Protein 6ENP (pdb70)

Solvent-accessible surface area: 7865 Å² total; per-residue (Å²): 203,90,68,164,229,39,12,113,3,73,53,2,62,13,26,18,15,48,90,62,128,80,106,9,52,158,20,0,66,27,1,4,94,75,58,121,82,13,57,128,61,0,7,6,0,35,38,57,32,133,86,0,5,53,12,2,104,68,138,69,52,81,7,147,100,193,132,125,24,0,6,65,4,77,146,36,23,83,2,20,20,0,108,44,86,58,42,165,51,89,126,16,140,22,51,69,54,93,39,134,81,66,2,16,0,8,3,26,96,40,89,211,94,13,56,132,88,164,33,1,0,18,102,23,11,17,65,110

Foldseek 3Di:
DDDLDDDLQRVCCLQAEAQDDDFVLVSCLVVCVNVVFRDFKGKHFNDDQVLVFVQQVAAWQAFPVRDGQKGKDPAWTKMKMWGFDDDGPPNTDTDIDIDTWIWMFGWDQDDPPDDHDRIGTRDTRDTD

Secondary structure (DSSP, 8-state):
---SS--HHHHHHHHHB--SS--HHHHHHHHHHHHTS--SEEEEE-S-HHHHHHHTTSPEE--TTS-S-EEE-SS-EEEEEEEEEE--TTS-EEEEEEEEE-EEEEEEPPPTTS---S-EEEEEEEE-

Organism: Homo sapiens (NCBI:txid9606)

Nearest PDB structures (foldseek):
  4x09-assembly1_A  TM=1.005E+00  e=2.650E-25  Homo sapiens
  6mv6-assembly1_A  TM=1.005E+00  e=5.990E-24  Homo sapiens
  6ssn-assembly2_B  TM=9.359E-01  e=2.992E-15  synthetic construct
  6xw0-assembly2_BBB  TM=8.812E-01  e=2.191E-12  Bos taurus
  2hky-assembly1_A  TM=8.702E-01  e=2.785E-12  Homo sapiens

Structure (mmCIF, N/CA/C/O backbone):
data_6ENP
#
_entry.id   6ENP
#
_cell.length_a   27.734
_cell.length_b   38.557
_cell.length_c   98.965
_cell.angle_alpha   90.00
_cell.angle_beta   90.00
_cell.angle_gamma   90.00
#
_symmetry.space_group_name_H-M   'P 21 21 21'
#
loop_
_entity.id
_entity.type
_entity.pdbx_description
1 polymer 'Ribonuclease K6'
2 non-polymer 'PHOSPHATE ION'
3 non-polymer 'ZINC ION'
4 non-polymer 'SODIUM ION'
5 non-polymer 'CHLORIDE ION'
6 water water
#
loop_
_atom_site.group_PDB
_atom_site.id
_atom_site.type_symbol
_atom_site.label_atom_id
_atom_site.label_alt_id
_atom_site.label_comp_id
_atom_site.label_asym_id
_atom_site.label_entity_id
_atom_site.label_seq_id
_atom_site.pdbx_PDB_ins_code
_atom_site.Cartn_x
_atom_site.Cartn_y
_atom_site.Cartn_z
_atom_site.occupancy
_atom_site.B_iso_or_equiv
_atom_site.auth_seq_id
_atom_site.auth_comp_id
_atom_site.auth_asym_id
_atom_site.auth_atom_id
_atom_site.pdbx_PDB_model_num
ATOM 1 N N . MET A 1 1 ? -10.332 11.996 8.830 1.00 49.66 0 MET A N 1
ATOM 2 C CA . MET A 1 1 ? -9.946 11.952 10.209 1.00 46.94 0 MET A CA 1
ATOM 3 C C . MET A 1 1 ? -10.400 10.646 10.817 1.00 44.90 0 MET A C 1
ATOM 4 O O . MET A 1 1 ? -11.574 10.381 10.810 1.00 41.59 0 MET A O 1
ATOM 9 N N . TRP A 1 2 ? -9.493 9.834 11.370 1.00 43.78 1 TRP A N 1
ATOM 10 C CA . TRP A 1 2 ? -9.908 8.578 12.006 1.00 41.93 1 TRP A CA 1
ATOM 11 C C . TRP A 1 2 ? -10.703 8.858 13.295 1.00 39.08 1 TRP A C 1
ATOM 12 O O . TRP A 1 2 ? -10.417 9.828 13.996 1.00 39.24 1 TRP A O 1
ATOM 33 N N . PRO A 1 3 ? -11.598 7.991 13.512 1.00 35.57 2 PRO A N 1
ATOM 34 C CA 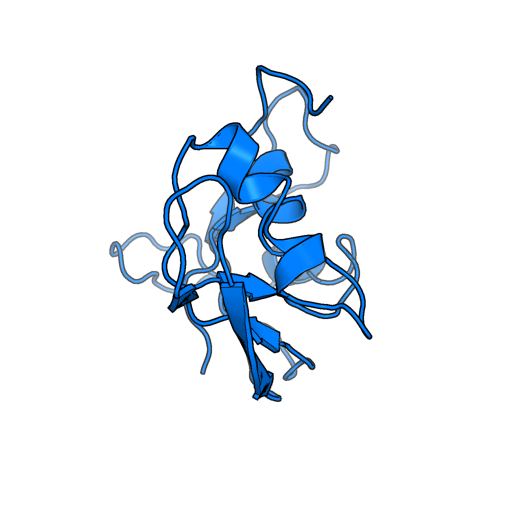. PRO A 1 3 ? -12.367 8.202 14.684 1.00 34.31 2 PRO A CA 1
ATOM 35 C C . PRO A 1 3 ? -11.374 8.302 15.784 1.00 27.54 2 PRO A C 1
ATOM 36 O O . PRO A 1 3 ? -10.336 7.654 15.798 1.00 27.31 2 PRO A O 1
ATOM 47 N N . LYS A 1 4 ? -11.686 9.163 16.702 1.00 29.94 3 LYS A N 1
ATOM 48 C CA . LYS A 1 4 ? -10.916 9.386 17.886 1.00 38.53 3 LYS A CA 1
ATOM 49 C C . LYS A 1 4 ? -10.983 8.333 19.026 1.00 40.50 3 LYS A C 1
ATOM 50 O O . LYS A 1 4 ? -10.115 8.330 19.872 1.00 41.26 3 LYS A O 1
ATOM 68 N N . ARG A 1 5 ? -12.003 7.471 19.075 1.00 37.06 4 ARG A N 1
ATOM 69 C CA . ARG A 1 5 ? -12.213 6.525 20.145 1.00 37.81 4 ARG A CA 1
ATOM 70 C C . ARG A 1 5 ? -12.341 5.067 19.662 1.00 32.29 4 ARG A C 1
ATOM 71 O O . ARG A 1 5 ? -13.301 4.452 19.912 1.00 37.11 4 ARG A O 1
ATOM 92 N N . LEU A 1 6 ? -11.281 4.472 19.186 1.00 25.07 5 LEU A N 1
ATOM 93 C CA . LEU A 1 6 ? -11.320 3.195 18.485 1.00 18.59 5 LEU A CA 1
ATOM 94 C C . LEU A 1 6 ? -11.341 1.994 19.435 1.00 17.92 5 LEU A C 1
ATOM 95 O O . LEU A 1 6 ? -10.741 2.004 20.511 1.00 20.26 5 LEU A O 1
ATOM 111 N N . THR A 1 7 ? -12.000 0.922 19.010 1.00 15.46 6 THR A N 1
ATOM 112 C CA . THR A 1 7 ? -11.806 -0.336 19.732 1.00 15.76 6 THR A CA 1
ATOM 113 C C . THR A 1 7 ? -10.407 -0.897 19.442 1.00 13.31 6 THR A C 1
ATOM 114 O O . THR A 1 7 ? -9.730 -0.507 18.479 1.00 12.31 6 THR A O 1
ATOM 125 N N A LYS A 1 8 ? -9.987 -1.852 20.271 0.46 14.79 7 LYS A N 1
ATOM 126 N N B LYS A 1 8 ? -9.991 -1.838 20.278 0.54 14.18 7 LYS A N 1
ATOM 127 C CA A LYS A 1 8 ? -8.704 -2.513 20.048 0.46 14.94 7 LYS A CA 1
ATOM 128 C CA B LYS A 1 8 ? -8.708 -2.513 20.065 0.54 12.12 7 LYS A CA 1
ATOM 129 C C A LYS A 1 8 ? -8.686 -3.216 18.697 0.46 12.56 7 LYS A C 1
ATOM 130 C C B LYS A 1 8 ? -8.703 -3.180 18.685 0.54 10.85 7 LYS A C 1
ATOM 131 O O A LYS A 1 8 ? -7.669 -3.214 17.990 0.46 12.64 7 LYS A O 1
ATOM 132 O O B LYS A 1 8 ? -7.709 -3.122 17.946 0.54 9.33 7 LYS A O 1
ATOM 169 N N . ALA A 1 9 ? -9.803 -3.841 18.326 1.00 10.88 8 ALA A N 1
ATOM 170 C CA . ALA A 1 9 ? -9.881 -4.524 17.042 1.00 10.58 8 ALA A CA 1
ATOM 171 C C . ALA A 1 9 ? -9.846 -3.546 15.889 1.00 9.87 8 ALA A C 1
ATOM 172 O O . ALA A 1 9 ? -9.253 -3.843 14.852 1.00 10.82 8 ALA A O 1
ATOM 179 N N . HIS A 1 10 ? -10.513 -2.404 16.033 1.00 9.80 9 HIS A N 1
ATOM 180 C CA . HIS A 1 10 ? -10.506 -1.437 14.956 1.00 9.92 9 HIS A CA 1
ATOM 181 C C . HIS A 1 10 ? -9.101 -0.884 14.754 1.00 10.25 9 HIS A C 1
ATOM 182 O O . HIS A 1 10 ? -8.639 -0.733 13.621 1.00 11.33 9 HIS A O 1
ATOM 196 N N . TRP A 1 11 ? -8.400 -0.585 15.839 1.00 10.09 10 TRP A N 1
ATOM 197 C CA . TRP A 1 11 ? -7.023 -0.139 15.723 1.00 10.71 10 TRP A CA 1
ATOM 198 C C . TRP A 1 11 ? -6.133 -1.214 15.099 1.00 10.37 10 TRP A C 1
ATOM 199 O O . TRP A 1 11 ? -5.277 -0.905 14.270 1.00 11.12 10 TRP A O 1
ATOM 220 N N . PHE A 1 12 ? -6.356 -2.484 15.444 1.00 9.75 11 PHE A N 1
ATOM 221 C CA . PHE A 1 12 ? -5.625 -3.574 14.802 1.00 10.33 11 PHE A CA 1
ATOM 222 C C . PHE A 1 12 ? -5.819 -3.537 13.293 1.00 10.41 11 PHE A C 1
ATOM 223 O O . PHE A 1 12 ? -4.861 -3.698 12.518 1.00 11.01 11 PHE A O 1
ATOM 240 N N . GLU A 1 13 ? -7.054 -3.354 12.848 1.00 10.21 12 GLU A N 1
ATOM 241 C CA . GLU A 1 13 ? -7.329 -3.290 11.423 1.00 11.68 12 GLU A CA 1
ATOM 242 C C . GLU A 1 13 ? -6.591 -2.132 10.775 1.00 12.17 12 GLU A C 1
ATOM 243 O O . GLU A 1 13 ? -5.965 -2.282 9.714 1.00 13.99 12 GLU A O 1
ATOM 255 N N . ILE A 1 14 ? -6.693 -0.953 11.384 1.00 11.39 13 ILE A N 1
ATOM 256 C CA . ILE A 1 14 ? -6.040 0.221 10.834 1.00 13.06 13 ILE A CA 1
ATOM 257 C C . ILE A 1 14 ? -4.533 0.003 10.728 1.00 12.78 13 ILE A C 1
ATOM 258 O O . ILE A 1 14 ? -3.909 0.370 9.720 1.00 14.92 13 ILE A O 1
ATOM 274 N N A GLN A 1 15 ? -3.937 -0.577 11.768 0.55 13.38 14 GLN A N 1
ATOM 275 N N B GLN A 1 15 ? -3.908 -0.544 11.774 0.45 12.41 14 GLN A N 1
ATOM 276 C CA A GLN A 1 15 ? -2.489 -0.690 11.864 0.55 14.75 14 GLN A CA 1
ATOM 277 C CA B GLN A 1 15 ? -2.450 -0.696 11.752 0.45 12.99 14 GLN A CA 1
ATOM 278 C C A GLN A 1 15 ? -1.931 -1.833 11.018 0.55 13.82 14 GLN A C 1
ATOM 279 C C B GLN A 1 15 ? -2.005 -1.794 10.807 0.45 13.33 14 GLN A C 1
ATOM 280 O O A GLN A 1 15 ? -0.770 -1.767 10.582 0.55 14.24 14 GLN A O 1
ATOM 281 O O B GLN A 1 15 ? -0.988 -1.661 10.108 0.45 14.88 14 GLN A O 1
ATOM 308 N N . HIS A 1 16 ? -2.704 -2.910 10.825 1.00 12.13 15 HIS A N 1
ATOM 309 C CA . HIS A 1 16 ? -2.120 -4.128 10.295 1.00 12.76 15 HIS A CA 1
ATOM 310 C C . HIS A 1 16 ? -2.814 -4.751 9.103 1.00 14.84 15 HIS A C 1
ATOM 311 O O . HIS A 1 16 ? -2.278 -5.748 8.582 1.00 18.21 15 HIS A O 1
ATOM 325 N N A ILE A 1 17 ? -4.025 -4.301 8.777 0.58 10.68 16 ILE A N 1
ATOM 326 N N B ILE A 1 17 ? -3.890 -4.204 8.521 0.42 16.87 16 ILE A N 1
ATOM 327 C CA A ILE A 1 17 ? -4.778 -4.839 7.661 0.58 13.33 16 ILE A CA 1
ATOM 328 C CA B ILE A 1 17 ? -4.586 -4.919 7.425 0.42 16.63 16 ILE A CA 1
ATOM 329 C C A ILE A 1 17 ? -4.753 -3.776 6.582 0.58 12.86 16 ILE A C 1
ATOM 330 C C B ILE A 1 17 ? -4.540 -4.154 6.083 0.42 14.73 16 ILE A C 1
ATOM 331 O O A ILE A 1 17 ? -5.542 -2.827 6.648 0.58 18.86 16 ILE A O 1
ATOM 332 O O B ILE A 1 17 ? -5.056 -3.035 5.992 0.42 16.06 16 ILE A O 1
ATOM 363 N N A GLN A 1 18 ? -3.870 -3.926 5.587 0.58 9.93 17 GLN A N 1
ATOM 364 N N B GLN A 1 18 ? -3.962 -4.799 5.003 0.42 14.10 17 GLN A N 1
ATOM 365 C CA A GLN A 1 18 ? -3.890 -3.005 4.469 0.58 10.81 17 GLN A CA 1
ATOM 366 C CA B GLN A 1 18 ? -3.642 -4.134 3.721 0.42 13.09 17 GLN A CA 1
ATOM 367 C C A GLN A 1 18 ? -3.463 -3.739 3.209 0.58 10.32 17 GLN A C 1
ATOM 368 C C B GLN A 1 18 ? -3.572 -5.119 2.546 0.42 10.14 17 GLN A C 1
ATOM 369 O O A GLN A 1 18 ? -2.557 -4.583 3.259 0.58 10.50 17 GLN A O 1
ATOM 370 O O B GLN A 1 18 ? -2.488 -5.518 2.134 0.42 12.75 17 GLN A O 1
ATOM 381 N N A PRO A 1 19 ? -4.079 -3.433 2.065 0.58 10.48 18 PRO A N 1
ATOM 382 N N B PRO A 1 19 ? -4.741 -5.627 2.070 0.42 12.51 18 PRO A N 1
ATOM 383 C CA A PRO A 1 19 ? -3.724 -4.144 0.830 0.58 11.13 18 PRO A CA 1
ATOM 384 C CA B PRO A 1 19 ? -4.640 -6.758 1.110 0.42 13.81 18 PRO A CA 1
ATOM 385 C C A PRO A 1 19 ? -2.419 -3.700 0.142 0.58 14.12 18 PRO A C 1
ATOM 386 C C B PRO A 1 19 ? -3.828 -6.532 -0.152 0.42 13.62 18 PRO A C 1
ATOM 387 O O A PRO A 1 19 ? -1.884 -2.650 0.455 0.58 13.97 18 PRO A O 1
ATOM 388 O O B PRO A 1 19 ? -3.260 -7.445 -0.631 0.42 14.67 18 PRO A O 1
ATOM 395 N N A SER A 1 20 ? -1.915 -4.531 -0.760 0.58 14.10 19 SER A N 1
ATOM 396 N N B SER A 1 20 ? -3.869 -5.358 -0.727 0.42 14.29 19 SER A N 1
ATOM 397 C CA A SER A 1 20 ? -0.713 -4.206 -1.492 0.58 17.00 19 SER A CA 1
ATOM 398 C CA B SER A 1 20 ? -2.918 -5.108 -1.789 0.42 15.63 19 SER A CA 1
ATOM 399 C C A SER A 1 20 ? -1.087 -4.194 -2.957 0.58 19.15 19 SER A C 1
ATOM 400 C C B SER A 1 20 ? -1.851 -4.236 -1.098 0.42 17.10 19 SER A C 1
ATOM 401 O O A SER A 1 20 ? -2.024 -4.873 -3.370 0.58 26.02 19 SER A O 1
ATOM 402 O O B SER A 1 20 ? -2.160 -3.446 -0.190 0.42 18.44 19 SER A O 1
ATOM 407 N N A PRO A 1 21 ? -0.358 -3.419 -3.751 0.58 17.40 20 PRO A N 1
ATOM 408 N N B PRO A 1 21 ? -0.588 -4.422 -1.483 0.42 14.14 20 PRO A N 1
ATOM 409 C CA A PRO A 1 21 ? 0.857 -2.746 -3.306 0.58 17.17 20 PRO A CA 1
ATOM 410 C CA B PRO A 1 21 ? 0.516 -3.630 -0.928 0.42 15.71 20 PRO A CA 1
ATOM 411 C C A PRO A 1 21 ? 0.560 -1.603 -2.377 0.58 18.88 20 PRO A C 1
ATOM 412 C C B PRO A 1 21 ? 0.542 -2.156 -1.333 0.42 18.45 20 PRO A C 1
ATOM 413 O O A PRO A 1 21 ? -0.471 -1.016 -2.487 0.58 18.67 20 PRO A O 1
ATOM 414 O O B PRO A 1 21 ? 0.365 -1.770 -2.482 0.42 18.20 20 PRO A O 1
ATOM 435 N N A LEU A 1 22 ? 1.407 -1.311 -1.412 0.58 18.02 21 LEU A N 1
ATOM 436 N N B LEU A 1 22 ? 0.849 -1.330 -0.348 0.42 19.97 21 LEU A N 1
ATOM 437 C CA A LEU A 1 22 ? 1.164 -0.077 -0.664 0.58 22.14 21 LEU A CA 1
ATOM 438 C CA B LEU A 1 22 ? 0.920 0.093 -0.539 0.42 21.68 21 LEU A CA 1
ATOM 439 C C A LEU A 1 22 ? 2.542 0.523 -0.384 0.58 24.53 21 LEU A C 1
ATOM 440 C C B LEU A 1 22 ? 2.346 0.625 -0.302 0.42 23.79 21 LEU A C 1
ATOM 441 O O A LEU A 1 22 ? 3.561 -0.154 -0.416 0.58 29.50 21 LEU A O 1
ATOM 442 O O B LEU A 1 22 ? 3.312 -0.118 -0.269 0.42 30.38 21 LEU A O 1
ATOM 451 N N A GLN A 1 23 ? 2.564 1.822 -0.251 0.58 18.87 22 GLN A N 1
ATOM 452 N N B GLN A 1 23 ? 2.470 1.931 -0.235 0.42 20.25 22 GLN A N 1
ATOM 453 C CA A GLN A 1 23 ? 3.791 2.563 -0.046 0.58 17.92 22 GLN A CA 1
ATOM 454 C CA B GLN A 1 23 ? 3.762 2.570 -0.056 0.42 16.72 22 GLN A CA 1
ATOM 455 C C A GLN A 1 23 ? 3.876 2.859 1.430 0.58 16.21 22 GLN A C 1
ATOM 456 C C B GLN A 1 23 ? 3.877 2.867 1.426 0.42 15.18 22 GLN A C 1
ATOM 457 O O A GLN A 1 23 ? 2.996 3.490 1.979 0.58 17.51 22 GLN A O 1
ATOM 458 O O B GLN A 1 23 ? 2.997 3.490 1.984 0.42 16.09 22 GLN A O 1
ATOM 469 N N . CYS A 1 24 ? 4.983 2.473 2.044 1.00 15.28 23 CYS A N 1
ATOM 470 C CA . CYS A 1 24 ? 5.130 2.669 3.477 1.00 14.41 23 CYS A CA 1
ATOM 471 C C . CYS A 1 24 ? 4.982 4.099 3.931 1.00 15.51 23 CYS A C 1
ATOM 472 O O . CYS A 1 24 ? 4.317 4.333 4.918 1.00 14.83 23 CYS A O 1
ATOM 479 N N . ASN A 1 25 ? 5.562 5.072 3.235 1.00 15.26 24 ASN A N 1
ATOM 480 C CA . ASN A 1 25 ? 5.479 6.440 3.741 1.00 15.97 24 ASN A CA 1
ATOM 481 C C . ASN A 1 25 ? 4.041 6.933 3.823 1.00 16.91 24 ASN A C 1
ATOM 482 O O . ASN A 1 25 ? 3.635 7.527 4.806 1.00 19.99 24 ASN A O 1
ATOM 493 N N . ARG A 1 26 ? 3.276 6.647 2.788 1.00 16.50 25 ARG A N 1
ATOM 494 C CA . ARG A 1 26 ? 1.884 6.991 2.759 1.00 16.99 25 ARG A CA 1
ATOM 495 C C . ARG A 1 26 ? 1.041 6.191 3.759 1.00 15.49 25 ARG A C 1
ATOM 496 O O . ARG A 1 26 ? 0.248 6.743 4.482 1.00 17.99 25 ARG A O 1
ATOM 517 N N . ALA A 1 27 ? 1.275 4.884 3.824 1.00 15.18 26 ALA A N 1
ATOM 518 C CA . ALA A 1 27 ? 0.480 4.013 4.675 1.00 15.62 26 ALA A CA 1
ATOM 519 C C . ALA A 1 27 ? 0.726 4.284 6.151 1.00 16.07 26 ALA A C 1
ATOM 520 O O . ALA A 1 27 ? -0.169 4.065 6.969 1.00 18.82 26 ALA A O 1
ATOM 527 N N . MET A 1 28 ? 1.931 4.733 6.516 1.00 14.23 27 MET A N 1
ATOM 528 C CA . MET A 1 28 ? 2.261 5.014 7.903 1.00 13.30 27 MET A CA 1
ATOM 529 C C . MET A 1 28 ? 1.781 6.376 8.369 1.00 14.61 27 MET A C 1
ATOM 530 O O . MET A 1 28 ? 1.714 6.619 9.588 1.00 14.87 27 MET A O 1
ATOM 544 N N A SER A 1 29 ? 1.439 7.282 7.447 0.73 16.75 28 SER A N 1
ATOM 545 N N B SER A 1 29 ? 1.458 7.268 7.434 0.27 16.34 28 SER A N 1
ATOM 546 C CA A SER A 1 29 ? 1.201 8.662 7.854 0.73 19.16 28 SER A CA 1
ATOM 547 C CA B SER A 1 29 ? 1.171 8.651 7.792 0.27 18.11 28 SER A CA 1
ATOM 548 C C A SER A 1 29 ? 0.001 8.781 8.795 0.73 17.07 28 SER A C 1
ATOM 549 C C B SER A 1 29 ? 0.030 8.740 8.801 0.27 17.59 28 SER A C 1
ATOM 550 O O A SER A 1 29 ? 0.032 9.551 9.762 0.73 18.18 28 SER A O 1
ATOM 551 O O B SER A 1 29 ? 0.135 9.430 9.822 0.27 17.69 28 SER A O 1
ATOM 565 N N . GLY A 1 30 ? -1.070 8.039 8.530 1.00 17.94 29 GLY A N 1
ATOM 566 C CA . GLY A 1 30 ? -2.234 8.135 9.396 1.00 19.42 29 GLY A CA 1
ATOM 567 C C . GLY A 1 30 ? -1.947 7.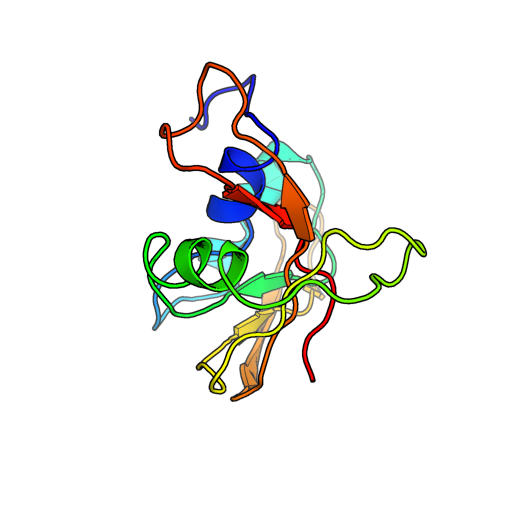583 10.772 1.00 18.70 29 GLY A C 1
ATOM 568 O O . GLY A 1 30 ? -2.316 8.176 11.777 1.00 18.90 29 GLY A O 1
ATOM 572 N N . ILE A 1 31 ? -1.281 6.431 10.828 1.00 16.83 30 ILE A N 1
ATOM 573 C CA . ILE A 1 31 ? -0.921 5.786 12.093 1.00 15.18 30 ILE A CA 1
ATOM 574 C C . ILE A 1 31 ? -0.047 6.713 12.932 1.00 14.59 30 ILE A C 1
ATOM 575 O O . ILE A 1 31 ? -0.235 6.884 14.142 1.00 16.68 30 ILE A O 1
ATOM 591 N N . ASN A 1 32 ? 0.939 7.315 12.296 1.00 12.82 31 ASN A N 1
ATOM 592 C CA . ASN A 1 32 ? 1.850 8.205 12.983 1.00 13.05 31 ASN A CA 1
ATOM 593 C C . ASN A 1 32 ? 1.145 9.469 13.452 1.00 14.27 31 ASN A C 1
ATOM 594 O O . ASN A 1 32 ? 1.464 10.005 14.520 1.00 14.02 31 ASN A O 1
ATOM 605 N N . ASN A 1 33 ? 0.217 9.977 12.660 1.00 16.65 32 ASN A N 1
ATOM 606 C CA . ASN A 1 33 ? -0.518 11.154 13.086 1.00 18.77 32 ASN A CA 1
ATOM 607 C C . ASN A 1 33 ? -1.318 10.830 14.330 1.00 17.80 32 ASN A C 1
ATOM 608 O O . ASN A 1 33 ? -1.408 11.640 15.274 1.00 19.63 32 ASN A O 1
ATOM 619 N N . TYR A 1 34 ? -1.897 9.641 14.352 1.00 18.20 33 TYR A N 1
ATOM 620 C CA . TYR A 1 34 ? -2.758 9.229 15.440 1.00 19.05 33 TYR A CA 1
ATOM 621 C C . TYR A 1 34 ? -1.980 9.109 16.746 1.00 17.38 33 TYR A C 1
ATOM 622 O O . TYR A 1 34 ? -2.506 9.452 17.812 1.00 20.44 33 TYR A O 1
ATOM 639 N N . THR A 1 35 ? -0.740 8.600 16.677 1.00 16.38 34 THR A N 1
ATOM 640 C CA . THR A 1 35 ? 0.086 8.349 17.842 1.00 15.04 34 THR A CA 1
ATOM 641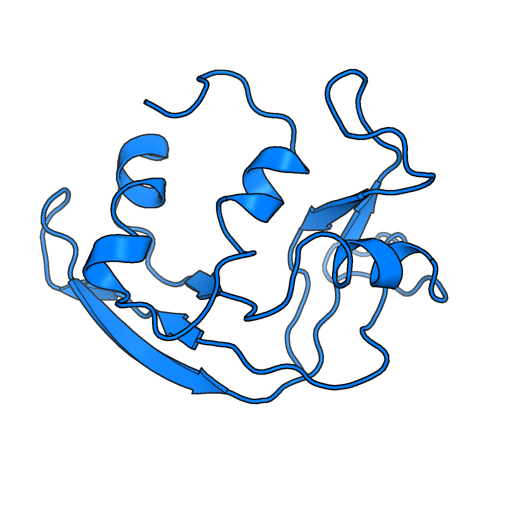 C C . THR A 1 35 ? 1.075 9.473 18.107 1.00 14.36 34 THR A C 1
ATOM 642 O O . THR A 1 35 ? 1.816 9.418 19.095 1.00 17.52 34 THR A O 1
ATOM 653 N N A GLN A 1 36 ? 1.112 10.479 17.231 0.55 14.86 35 GLN A N 1
ATOM 654 N N B GLN A 1 36 ? 1.106 10.466 17.242 0.45 15.14 35 GLN A N 1
ATOM 655 C CA A GLN A 1 36 ? 1.963 11.662 17.343 0.55 15.30 35 GLN A CA 1
ATOM 656 C CA B GLN A 1 36 ? 1.971 11.637 17.357 0.45 15.78 35 GLN A CA 1
ATOM 657 C C A GLN A 1 36 ? 3.453 11.343 17.382 0.55 14.66 35 GLN A C 1
ATOM 658 C C B GLN A 1 36 ? 3.457 11.367 17.354 0.45 14.91 35 GLN A C 1
ATOM 659 O O A GLN A 1 36 ? 4.226 12.022 18.051 0.55 17.53 35 GLN A O 1
ATOM 660 O O B GLN A 1 36 ? 4.199 12.019 18.044 0.45 17.47 35 GLN A O 1
ATOM 687 N N . HIS A 1 37 ? 3.868 10.348 16.607 1.00 13.82 36 HIS A N 1
ATOM 688 C CA . HIS A 1 37 ? 5.272 10.027 16.534 1.00 15.16 36 HIS A CA 1
ATOM 689 C C . HIS A 1 37 ? 5.544 9.197 15.288 1.00 14.00 36 HIS A C 1
ATOM 690 O O . HIS A 1 37 ? 4.637 8.730 14.656 1.00 14.87 36 HIS A O 1
ATOM 705 N N . CYS A 1 38 ? 6.819 9.104 14.917 1.00 13.54 37 CYS A N 1
ATOM 706 C CA . CYS A 1 38 ? 7.163 8.185 13.833 1.00 13.85 37 CYS A CA 1
ATOM 707 C C . CYS A 1 38 ? 7.308 6.788 14.425 1.00 12.48 37 CYS A C 1
ATOM 708 O O . CYS A 1 38 ? 8.273 6.504 15.127 1.00 13.67 37 CYS A O 1
ATOM 715 N N A LYS A 1 39 ? 6.374 5.895 14.139 0.40 11.29 38 LYS A N 1
ATOM 716 N N B LYS A 1 39 ? 6.389 5.890 14.101 0.60 11.25 38 LYS A N 1
ATOM 717 C CA A LYS A 1 39 ? 6.520 4.538 14.635 0.40 11.73 38 LYS A CA 1
ATOM 718 C CA B LYS A 1 39 ? 6.516 4.517 14.562 0.60 11.32 38 LYS A CA 1
ATOM 719 C C A LYS A 1 39 ? 7.710 3.889 13.939 0.40 10.92 38 LYS A C 1
ATOM 720 C C B LYS A 1 39 ? 7.752 3.908 13.918 0.60 10.51 38 LYS A C 1
ATOM 721 O O A LYS A 1 39 ? 7.899 4.042 12.731 0.40 12.13 38 LYS A O 1
ATOM 722 O O B LYS A 1 39 ? 8.012 4.100 12.722 0.60 11.19 38 LYS A O 1
ATOM 759 N N . HIS A 1 40 ? 8.524 3.159 14.695 1.00 10.33 39 HIS A N 1
ATOM 760 C CA . HIS A 1 40 ? 9.798 2.682 14.164 1.00 10.56 39 HIS A CA 1
ATOM 761 C C . HIS A 1 40 ? 9.639 1.509 13.209 1.00 10.73 39 HIS A C 1
ATOM 762 O O . HIS A 1 40 ? 10.520 1.289 12.374 1.00 12.85 39 HIS A O 1
ATOM 776 N N . GLN A 1 41 ? 8.595 0.712 13.365 1.00 10.30 40 GLN A N 1
ATOM 777 C CA . GLN A 1 41 ? 8.385 -0.463 12.540 1.00 10.05 40 GLN A CA 1
ATOM 778 C C . GLN A 1 41 ? 6.893 -0.724 12.481 1.00 9.86 40 GLN A C 1
ATOM 779 O O . GLN A 1 41 ? 6.172 -0.494 13.458 1.00 11.73 40 GLN A O 1
ATOM 793 N N . ASN A 1 42 ? 6.434 -1.296 11.360 1.00 8.75 41 ASN A N 1
ATOM 794 C CA . ASN A 1 42 ? 5.074 -1.776 11.301 1.00 8.90 41 ASN A CA 1
ATOM 795 C C . ASN A 1 42 ? 4.958 -2.846 10.229 1.00 8.30 41 ASN A C 1
ATOM 796 O O . ASN A 1 42 ? 5.487 -2.685 9.149 1.00 10.17 41 ASN A O 1
ATOM 807 N N . THR A 1 43 ? 4.210 -3.899 10.546 1.00 8.35 42 THR A N 1
ATOM 808 C CA . THR A 1 43 ? 3.938 -4.991 9.610 1.00 8.59 42 THR A CA 1
ATOM 809 C C . THR A 1 43 ? 2.516 -4.842 9.102 1.00 8.20 42 THR A C 1
ATOM 810 O O . THR A 1 43 ? 1.561 -4.830 9.883 1.00 10.62 42 THR A O 1
ATOM 821 N N . PHE A 1 44 ? 2.380 -4.780 7.786 1.00 8.03 43 PHE A N 1
ATOM 822 C CA . PHE A 1 44 ? 1.080 -4.800 7.128 1.00 8.62 43 PHE A CA 1
ATOM 823 C C . PHE A 1 44 ? 0.845 -6.196 6.565 1.00 8.92 43 PHE A C 1
ATOM 824 O O . PHE A 1 44 ? 1.643 -6.692 5.768 1.00 10.28 43 PHE A O 1
ATOM 841 N N . LEU A 1 45 ? -0.276 -6.785 6.955 1.00 8.58 44 LEU A N 1
ATOM 842 C CA . LEU A 1 45 ? -0.725 -8.060 6.425 1.00 9.46 44 LEU A CA 1
ATOM 843 C C . LEU A 1 45 ? -1.571 -7.791 5.191 1.00 10.34 44 LEU A C 1
ATOM 844 O O . LEU A 1 45 ? -2.594 -7.080 5.251 1.00 12.05 44 LEU A O 1
ATOM 860 N N . HIS A 1 46 ? -1.167 -8.382 4.074 1.00 10.68 45 HIS A N 1
ATOM 861 C CA . HIS A 1 46 ? -1.894 -8.200 2.816 1.00 13.34 45 HIS A CA 1
ATOM 862 C C . HIS A 1 46 ? -2.937 -9.290 2.660 1.00 14.23 45 HIS A C 1
ATOM 863 O O . HIS A 1 46 ? -2.827 -10.208 1.841 1.00 15.35 45 HIS A O 1
ATOM 878 N N . ASP A 1 47 ? -3.953 -9.170 3.509 1.00 16.17 46 ASP A N 1
ATOM 879 C CA . ASP A 1 47 ? -5.113 -10.033 3.507 1.00 17.50 46 ASP A CA 1
ATOM 880 C C . ASP A 1 47 ? -6.291 -9.210 3.989 1.00 17.30 46 ASP A C 1
ATOM 881 O O . ASP A 1 47 ? -6.133 -8.141 4.571 1.00 17.87 46 ASP A O 1
ATOM 890 N N . SER A 1 48 ? -7.491 -9.707 3.712 1.00 20.96 47 SER A N 1
ATOM 891 C CA . SER A 1 48 ? -8.674 -8.966 4.112 1.00 20.40 47 SER A CA 1
ATOM 892 C C . SER A 1 48 ? -8.932 -9.125 5.600 1.00 18.55 47 SER A C 1
ATOM 893 O O . SER A 1 48 ? -8.504 -10.090 6.238 1.00 18.76 47 SER A O 1
ATOM 901 N N . PHE A 1 49 ? -9.611 -8.139 6.155 1.00 20.25 48 PHE A N 1
ATOM 902 C CA . PHE A 1 49 ? -10.007 -8.233 7.539 1.00 19.38 48 PHE A CA 1
ATOM 903 C C . PHE A 1 49 ? -10.760 -9.539 7.812 1.00 19.24 48 PHE A C 1
ATOM 904 O O . PHE A 1 49 ? -10.527 -10.221 8.817 1.00 17.47 48 PHE A O 1
ATOM 921 N N . GLN A 1 50 ? -11.707 -9.892 6.929 1.00 20.01 49 GLN A N 1
ATOM 922 C CA . GLN A 1 50 ? -12.508 -11.098 7.146 1.00 21.11 49 GLN A CA 1
ATOM 923 C C . GLN A 1 50 ? -11.618 -12.311 7.240 1.00 19.62 49 GLN A C 1
ATOM 924 O O . GLN A 1 50 ? -11.842 -13.195 8.080 1.00 19.97 49 GLN A O 1
ATOM 938 N N A ASN A 1 51 ? -10.626 -12.410 6.346 0.57 19.71 50 ASN A N 1
ATOM 939 N N B ASN A 1 51 ? -10.610 -12.383 6.382 0.43 19.45 50 ASN A N 1
ATOM 940 C CA A ASN A 1 51 ? -9.754 -13.579 6.355 0.57 17.95 50 ASN A CA 1
ATOM 941 C CA B ASN A 1 51 ? -9.777 -13.568 6.372 0.43 17.23 50 ASN A CA 1
ATOM 942 C C A ASN A 1 51 ? -8.907 -13.598 7.624 0.57 16.55 50 ASN A C 1
ATOM 943 C C B ASN A 1 51 ? -8.813 -13.591 7.544 0.43 14.52 50 ASN A C 1
ATOM 944 O O A ASN A 1 51 ? -8.713 -14.661 8.229 0.57 17.46 50 ASN A O 1
ATOM 945 O O B ASN A 1 51 ? -8.437 -14.670 7.988 0.43 14.00 50 ASN A O 1
ATOM 966 N N . VAL A 1 52 ? -8.394 -12.433 8.050 1.00 13.63 51 VAL A N 1
ATOM 967 C CA . VAL A 1 52 ? -7.553 -12.416 9.246 1.00 11.39 51 VAL A CA 1
ATOM 968 C C . VAL A 1 52 ? -8.406 -12.742 10.466 1.00 11.00 51 VAL A C 1
ATOM 969 O O . VAL A 1 52 ? -8.008 -13.521 11.352 1.00 11.75 51 VAL A O 1
ATOM 983 N N . ALA A 1 53 ? -9.600 -12.175 10.525 1.00 11.88 52 ALA A N 1
ATOM 984 C CA . ALA A 1 53 ? -10.489 -12.459 11.639 1.00 11.76 52 ALA A CA 1
ATOM 985 C C . ALA A 1 53 ? -10.840 -13.944 11.738 1.00 11.60 52 ALA A C 1
ATOM 986 O O . ALA A 1 53 ? -11.040 -14.473 12.846 1.00 12.50 52 ALA A O 1
ATOM 993 N N . ALA A 1 54 ? -10.903 -14.636 10.606 1.00 11.49 53 ALA A N 1
ATOM 994 C CA . ALA A 1 54 ? -11.184 -16.071 10.608 1.00 12.40 53 ALA A CA 1
ATOM 995 C C . ALA A 1 54 ? -10.095 -16.867 11.327 1.00 11.03 53 ALA A C 1
ATOM 996 O O . ALA A 1 54 ? -10.361 -17.979 11.819 1.00 11.89 53 ALA A O 1
ATOM 1003 N N . VAL A 1 55 ? -8.884 -16.338 11.410 1.00 10.12 54 VAL A N 1
ATOM 1004 C CA . VAL A 1 55 ? -7.836 -17.028 12.149 1.00 9.73 54 VAL A CA 1
ATOM 1005 C C . VAL A 1 55 ? -8.223 -17.184 13.609 1.00 9.26 54 VAL A C 1
ATOM 1006 O O . VAL A 1 55 ? -7.816 -18.151 14.257 1.00 9.34 54 VAL A O 1
ATOM 1019 N N . CYS A 1 56 ? -9.033 -16.270 14.131 1.00 9.33 55 CYS A N 1
ATOM 1020 C CA . CYS A 1 56 ? -9.441 -16.359 15.522 1.00 9.40 55 CYS A CA 1
ATOM 1021 C C . CYS A 1 56 ? -10.224 -17.623 15.835 1.00 10.06 55 CYS A C 1
ATOM 1022 O O . CYS A 1 56 ? -10.276 -18.019 17.013 1.00 11.29 55 CYS A O 1
ATOM 1029 N N . ASP A 1 57 ? -10.842 -18.239 14.836 1.00 10.36 56 ASP A N 1
ATOM 1030 C CA . ASP A 1 57 ? -11.625 -19.450 15.035 1.00 11.47 56 ASP A CA 1
ATOM 1031 C C . ASP A 1 57 ? -10.762 -20.692 15.081 1.00 11.81 56 ASP A C 1
ATOM 1032 O O . ASP A 1 57 ? -11.260 -21.767 15.412 1.00 14.34 56 ASP A O 1
ATOM 1041 N N . LEU A 1 58 ? -9.481 -20.570 14.771 1.00 11.22 57 LEU A N 1
ATOM 1042 C CA . LEU A 1 58 ? -8.561 -21.688 14.807 1.00 11.40 57 LEU A CA 1
ATOM 1043 C C . LEU A 1 58 ? -8.114 -21.977 16.251 1.00 11.54 57 LEU A C 1
ATOM 1044 O O . LEU A 1 58 ? -8.384 -21.218 17.176 1.00 12.11 57 LEU A O 1
ATOM 1060 N N A LEU A 1 59 ? -7.429 -23.092 16.460 0.47 13.29 58 LEU A N 1
ATOM 1061 N N B LEU A 1 59 ? -7.442 -23.113 16.429 0.53 11.97 58 LEU A N 1
ATOM 1062 C CA A LEU A 1 59 ? -7.136 -23.515 17.827 0.47 14.13 58 LEU A CA 1
ATOM 1063 C CA B LEU A 1 59 ? -6.919 -23.507 17.733 0.53 11.70 58 LEU A CA 1
ATOM 1064 C C A LEU A 1 59 ? -6.290 -22.487 18.577 0.47 12.11 58 LEU A C 1
ATOM 1065 C C B LEU A 1 59 ? -6.251 -22.344 18.454 0.53 10.91 58 LEU A C 1
ATOM 1066 O O A LEU A 1 59 ? -5.364 -21.877 18.026 0.47 12.27 58 LEU A O 1
ATOM 1067 O O B LEU A 1 59 ? -5.486 -21.571 17.867 0.53 10.90 58 LEU A O 1
ATOM 1098 N N A SER A 1 60 ? -6.606 -22.313 19.859 0.47 11.52 59 SER A N 1
ATOM 1099 N N B SER A 1 60 ? -6.507 -22.245 19.756 0.53 11.72 59 SER A N 1
ATOM 1100 C CA A SER A 1 60 ? -5.910 -21.343 20.693 0.47 12.11 59 SER A CA 1
ATOM 1101 C CA B SER A 1 60 ? -5.861 -21.228 20.570 0.53 12.24 59 SER A CA 1
ATOM 1102 C C A SER A 1 60 ? -4.490 -21.826 21.009 0.47 12.50 59 SER A C 1
ATOM 1103 C C B SER A 1 60 ? -4.552 -21.756 21.135 0.53 12.30 59 SER A C 1
ATOM 1104 O O A SER A 1 60 ? -4.210 -23.032 21.094 0.47 14.79 59 SER A O 1
ATOM 1105 O O B SER A 1 60 ? -4.440 -22.913 21.572 0.53 12.75 59 SER A O 1
ATOM 1120 N N . ILE A 1 61 ? -3.579 -20.863 21.158 1.00 10.75 60 ILE A N 1
ATOM 1121 C CA . ILE A 1 61 ? -2.218 -21.131 21.549 1.00 11.68 60 ILE A CA 1
ATOM 1122 C C . ILE A 1 61 ? -1.718 -19.991 22.425 1.00 10.88 60 ILE A C 1
ATOM 1123 O O . ILE A 1 61 ? -2.340 -18.934 22.551 1.00 10.40 60 ILE A O 1
ATOM 1140 N N . VAL A 1 62 ? -0.557 -20.215 23.033 1.00 11.83 61 VAL A N 1
ATOM 1141 C CA . VAL A 1 62 ? 0.029 -19.229 23.928 1.00 11.60 61 VAL A CA 1
ATOM 1142 C C . VAL A 1 62 ? 0.573 -18.036 23.151 1.00 11.22 61 VAL A C 1
ATOM 1143 O O . VAL A 1 62 ? 1.098 -18.157 22.030 1.00 15.09 61 VAL A O 1
ATOM 1156 N N . CYS A 1 63 ? 0.424 -16.866 23.743 1.00 10.54 62 CYS A N 1
ATOM 1157 C CA . CYS A 1 63 ? 0.944 -15.600 23.232 1.00 9.96 62 CYS A CA 1
ATOM 1158 C C . CYS A 1 63 ? 2.280 -15.254 23.906 1.00 10.57 62 CYS A C 1
ATOM 1159 O O . CYS A 1 63 ? 2.633 -15.812 24.939 1.00 11.17 62 CYS A O 1
ATOM 1166 N N . LYS A 1 64 ? 2.967 -14.237 23.378 1.00 11.08 63 LYS A N 1
ATOM 1167 C CA A LYS A 1 64 ? 4.181 -13.739 24.010 0.70 12.94 63 LYS A CA 1
ATOM 1168 C CA B LYS A 1 64 ? 4.185 -13.754 24.017 0.30 10.98 63 LYS A CA 1
ATOM 1169 C C . LYS A 1 64 ? 3.935 -13.261 25.431 1.00 12.62 63 LYS A C 1
ATOM 1170 O O . LYS A 1 64 ? 4.830 -13.359 26.274 1.00 15.56 63 LYS A O 1
ATOM 1207 N N . ASN A 1 65 ? 2.748 -12.724 25.710 1.00 12.71 64 ASN A N 1
ATOM 1208 C CA . ASN A 1 65 ? 2.402 -12.230 27.045 1.00 13.91 64 ASN A CA 1
ATOM 1209 C C . ASN A 1 65 ? 1.902 -13.323 27.970 1.00 12.86 64 ASN A C 1
ATOM 1210 O O . ASN A 1 65 ? 1.484 -13.008 29.084 1.00 15.61 64 ASN A O 1
ATOM 1221 N N . ARG A 1 66 ? 1.969 -14.584 27.549 1.00 12.70 65 ARG A N 1
ATOM 1222 C CA . ARG A 1 66 ? 1.619 -15.767 28.318 1.00 12.62 65 ARG A CA 1
ATOM 1223 C C . ARG A 1 66 ? 0.127 -15.981 28.449 1.00 12.35 65 ARG A C 1
ATOM 1224 O O . ARG A 1 66 ? -0.281 -16.912 29.150 1.00 15.64 65 ARG A O 1
ATOM 1245 N N A ARG A 1 67 ? -0.698 -15.163 27.816 0.53 12.12 66 ARG A N 1
ATOM 1246 N N B ARG A 1 67 ? -0.705 -15.151 27.824 0.47 12.34 66 ARG A N 1
ATOM 1247 C CA A ARG A 1 67 ? -2.100 -15.505 27.691 0.53 11.57 66 ARG A CA 1
ATOM 1248 C CA B ARG A 1 67 ? -2.115 -15.479 27.675 0.47 11.92 66 ARG A CA 1
ATOM 1249 C C A ARG A 1 67 ? -2.256 -16.619 26.674 0.53 10.47 66 ARG A C 1
ATOM 1250 C C B ARG A 1 67 ? -2.273 -16.566 26.624 0.47 11.42 66 ARG A C 1
ATOM 1251 O O A ARG A 1 67 ? -1.296 -17.030 26.023 0.53 11.41 66 ARG A O 1
ATOM 1252 O O B ARG A 1 67 ? -1.347 -16.872 25.868 0.47 12.59 66 ARG A O 1
ATOM 1293 N N . HIS A 1 68 ? -3.472 -17.148 26.593 1.00 10.80 67 HIS A N 1
ATOM 1294 C CA . HIS A 1 68 ? -3.775 -18.228 25.655 1.00 11.35 67 HIS A CA 1
ATOM 1295 C C . HIS A 1 68 ? -4.884 -17.890 24.681 1.00 10.35 67 HIS A C 1
ATOM 1296 O O . HIS A 1 68 ? -5.620 -18.754 24.253 1.00 12.97 67 HIS A O 1
ATOM 1310 N N . ASN A 1 69 ? -4.934 -16.616 24.294 1.00 9.82 68 ASN A N 1
ATOM 1311 C CA . ASN A 1 69 ? -5.910 -16.147 23.323 1.00 9.94 68 ASN A CA 1
ATOM 1312 C C . ASN A 1 69 ? -5.284 -15.857 21.971 1.00 8.62 68 ASN A C 1
ATOM 1313 O O . ASN A 1 69 ? -5.836 -15.073 21.194 1.00 9.63 68 ASN A O 1
ATOM 1324 N N . CYS A 1 70 ? -4.193 -16.532 21.634 1.00 8.75 69 CYS A N 1
ATOM 1325 C CA . CYS A 1 70 ? -3.554 -16.393 20.339 1.00 8.31 69 CYS A CA 1
ATOM 1326 C C . CYS A 1 70 ? -3.940 -17.528 19.403 1.00 8.46 69 CYS A C 1
ATOM 1327 O O . CYS A 1 70 ? -4.422 -18.576 19.822 1.00 9.08 69 CYS A O 1
ATOM 1334 N N . HIS A 1 71 ? -3.757 -17.270 18.106 1.00 8.23 70 HIS A N 1
ATOM 1335 C CA . HIS A 1 71 ? -4.191 -18.157 17.046 1.00 8.66 70 HIS A CA 1
ATOM 1336 C C . HIS A 1 71 ? -3.254 -17.973 15.874 1.00 8.90 70 HIS A C 1
ATOM 1337 O O . HIS A 1 71 ? -2.963 -16.841 15.489 1.00 8.78 70 HIS A O 1
ATOM 1351 N N A GLN A 1 72 ? -2.774 -19.084 15.320 0.60 8.85 71 GLN A N 1
ATOM 1352 N N B GLN A 1 72 ? -2.788 -19.087 15.319 0.40 9.72 71 GLN A N 1
ATOM 1353 C CA A GLN A 1 72 ? -1.863 -19.060 14.186 0.60 8.62 71 GLN A CA 1
ATOM 1354 C CA B GLN A 1 72 ? -1.862 -19.046 14.195 0.40 11.08 71 GLN A CA 1
ATOM 1355 C C A GLN A 1 72 ? -2.619 -19.181 12.867 0.60 9.38 71 GLN A C 1
ATOM 1356 C C B GLN A 1 72 ? -2.570 -19.214 12.852 0.40 10.26 71 GLN A C 1
ATOM 1357 O O A GLN A 1 72 ? -3.551 -19.981 12.733 0.60 11.12 71 GLN A O 1
ATOM 1358 O O B GLN A 1 72 ? -3.463 -20.044 12.702 0.40 10.65 71 GLN A O 1
ATOM 1385 N N . SER A 1 73 ? -2.187 -18.399 11.870 1.00 9.50 72 SER A N 1
ATOM 1386 C CA . SER A 1 73 ? -2.733 -18.555 10.529 1.00 9.95 72 SER A CA 1
ATOM 1387 C C . SER A 1 73 ? -2.447 -19.958 10.016 1.00 13.01 72 SER A C 1
ATOM 1388 O O . SER A 1 73 ? -1.415 -20.561 10.326 1.00 13.22 72 SER A O 1
ATOM 1396 N N . SER A 1 74 ? -3.356 -20.483 9.199 1.00 14.00 73 SER A N 1
ATOM 1397 C CA . SER A 1 74 ? -3.161 -21.832 8.674 1.00 18.10 73 SER A CA 1
ATOM 1398 C C . SER A 1 74 ? -2.224 -21.862 7.479 1.00 18.24 73 SER A C 1
ATOM 1399 O O . SER A 1 74 ? -1.740 -22.933 7.118 1.00 21.37 73 SER A O 1
ATOM 1407 N N . LYS A 1 75 ? -1.959 -20.718 6.874 1.00 17.13 74 LYS A N 1
ATOM 1408 C CA . LYS A 1 75 ? -1.083 -20.577 5.724 1.00 18.81 74 LYS A CA 1
ATOM 1409 C C . LYS A 1 75 ? -0.308 -19.284 5.894 1.00 16.26 74 LYS A C 1
ATOM 1410 O O . LYS A 1 75 ? -0.734 -18.388 6.631 1.00 15.08 74 LYS A O 1
ATOM 1429 N N A PRO A 1 76 ? 0.832 -19.150 5.225 0.50 16.90 75 PRO A N 1
ATOM 1430 N N B PRO A 1 76 ? 0.812 -19.151 5.200 0.50 16.62 75 PRO A N 1
ATOM 1431 C CA A PRO A 1 76 ? 1.491 -17.847 5.201 0.50 16.70 75 PRO A CA 1
ATOM 1432 C CA B PRO A 1 76 ? 1.497 -17.864 5.151 0.50 16.38 75 PRO A CA 1
ATOM 1433 C C A PRO A 1 76 ? 0.688 -16.868 4.363 0.50 16.36 75 PRO A C 1
ATOM 1434 C C B PRO A 1 76 ? 0.720 -16.866 4.304 0.50 16.33 75 PRO A C 1
ATOM 1435 O O A PRO A 1 76 ? -0.170 -17.247 3.560 0.50 17.60 75 PRO A O 1
ATOM 1436 O O B PRO A 1 76 ? -0.090 -17.230 3.445 0.50 17.38 75 PRO A O 1
ATOM 1457 N N . VAL A 1 77 ? 0.980 -15.583 4.566 1.00 14.47 76 VAL A N 1
ATOM 1458 C CA A VAL A 1 77 ? 0.418 -14.522 3.746 0.92 14.23 76 VAL A CA 1
ATOM 1459 C CA B VAL A 1 77 ? 0.408 -14.487 3.803 0.08 12.92 76 VAL A CA 1
ATOM 1460 C C . VAL A 1 77 ? 1.531 -13.552 3.368 1.00 11.96 76 VAL A C 1
ATOM 1461 O O . VAL A 1 77 ? 2.571 -13.445 4.035 1.00 11.48 76 VAL A O 1
ATOM 1486 N N . ASN A 1 78 ? 1.295 -12.839 2.270 1.00 11.98 77 ASN A N 1
ATOM 1487 C CA . ASN A 1 78 ? 2.134 -11.717 1.904 1.00 11.96 77 ASN A CA 1
ATOM 1488 C C . ASN A 1 78 ? 1.980 -10.614 2.935 1.00 10.41 77 ASN A C 1
ATOM 1489 O O . ASN A 1 78 ? 0.884 -10.314 3.403 1.00 11.80 77 ASN A O 1
ATOM 1500 N N A MET A 1 79 ? 3.114 -10.011 3.267 0.38 10.78 78 MET A N 1
ATOM 1501 N N B MET A 1 79 ? 3.086 -9.962 3.246 0.62 10.57 78 MET A N 1
ATOM 1502 C CA A MET A 1 79 ? 3.181 -8.890 4.182 0.38 8.39 78 MET A CA 1
ATOM 1503 C CA B MET A 1 79 ? 3.104 -8.887 4.225 0.62 11.33 78 MET A C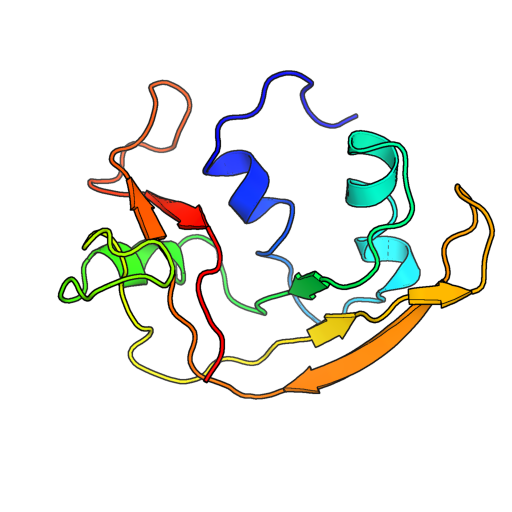A 1
ATOM 1504 C C A MET A 1 79 ? 4.182 -7.870 3.667 0.38 9.84 78 MET A C 1
ATOM 1505 C C B MET A 1 79 ? 4.269 -7.963 3.874 0.62 12.89 78 MET A C 1
ATOM 1506 O O A MET A 1 79 ? 5.001 -8.141 2.778 0.38 10.05 78 MET A O 1
ATOM 1507 O O B MET A 1 79 ? 5.237 -8.366 3.217 0.62 12.73 78 MET A O 1
ATOM 1534 N N . THR A 1 80 ? 4.160 -6.707 4.313 1.00 13.22 79 THR A N 1
ATOM 1535 C CA . THR A 1 80 ? 5.218 -5.713 4.151 1.00 14.60 79 THR A CA 1
ATOM 1536 C C . THR A 1 80 ? 5.679 -5.239 5.516 1.00 13.18 79 THR A C 1
ATOM 1537 O O . THR A 1 80 ? 4.855 -4.853 6.348 1.00 13.12 79 THR A O 1
ATOM 1549 N N . ASP A 1 81 ? 6.995 -5.215 5.694 1.00 13.44 80 ASP A N 1
ATOM 1550 C CA . ASP A 1 81 ? 7.607 -4.736 6.917 1.00 12.95 80 ASP A CA 1
ATOM 1551 C C . ASP A 1 81 ? 8.207 -3.356 6.646 1.00 13.93 80 ASP A C 1
ATOM 1552 O O . ASP A 1 81 ? 9.217 -3.229 5.954 1.00 18.88 80 ASP A O 1
ATOM 1561 N N . CYS A 1 82 ? 7.573 -2.330 7.202 1.00 10.45 81 CYS A N 1
ATOM 1562 C CA . CYS A 1 82 ? 8.014 -0.952 7.059 1.00 10.61 81 CYS A CA 1
ATOM 1563 C C . CYS A 1 82 ? 8.938 -0.628 8.226 1.00 10.23 81 CYS A C 1
ATOM 1564 O O . CYS A 1 82 ? 8.547 -0.785 9.384 1.00 11.67 81 CYS A O 1
ATOM 1571 N N A ARG A 1 83 ? 10.154 -0.189 7.907 0.29 11.39 82 ARG A N 1
ATOM 1572 N N B ARG A 1 83 ? 10.154 -0.164 7.938 0.54 10.78 82 ARG A N 1
ATOM 1573 N N C ARG A 1 83 ? 10.138 -0.143 7.910 0.17 11.82 82 ARG A N 1
ATOM 1574 C CA A ARG A 1 83 ? 11.155 0.192 8.891 0.29 11.89 82 ARG A CA 1
ATOM 1575 C CA B ARG A 1 83 ? 11.140 0.138 8.974 0.54 10.94 82 ARG A CA 1
ATOM 1576 C CA C ARG A 1 83 ? 11.161 0.182 8.893 0.17 12.98 82 ARG A CA 1
ATOM 1577 C C A ARG A 1 83 ? 11.418 1.685 8.768 0.29 11.87 82 ARG A C 1
ATOM 1578 C C B ARG A 1 83 ? 11.582 1.600 8.823 0.54 12.56 82 ARG A C 1
ATOM 1579 C C C ARG A 1 83 ? 11.503 1.663 8.777 0.17 12.57 82 ARG A C 1
ATOM 1580 O O A ARG A 1 83 ? 11.615 2.193 7.662 0.29 11.72 82 ARG A O 1
ATOM 1581 O O B ARG A 1 83 ? 12.026 2.014 7.746 0.54 13.80 82 ARG A O 1
ATOM 1582 O O C ARG A 1 83 ? 11.824 2.143 7.685 0.17 12.40 82 ARG A O 1
ATOM 1643 N N . LEU A 1 84 ? 11.444 2.385 9.897 1.00 12.61 83 LEU A N 1
ATOM 1644 C CA . LEU A 1 84 ? 11.747 3.818 9.864 1.00 13.76 83 LEU A CA 1
ATOM 1645 C C . LEU A 1 84 ? 13.217 4.028 9.527 1.00 14.31 83 LEU A C 1
ATOM 1646 O O . LEU A 1 84 ? 14.098 3.450 10.160 1.00 16.89 83 LEU A O 1
ATOM 1663 N N . THR A 1 85 ? 13.485 4.837 8.514 1.00 14.72 84 THR A N 1
ATOM 1664 C CA . THR A 1 85 ? 14.858 5.096 8.109 1.00 17.36 84 THR A CA 1
ATOM 1665 C C . THR A 1 85 ? 15.272 6.535 8.308 1.00 18.38 84 THR A C 1
ATOM 1666 O O . THR A 1 85 ? 16.473 6.796 8.442 1.00 20.44 84 THR A O 1
ATOM 1677 N N . SER A 1 86 ? 14.335 7.469 8.343 1.00 19.34 85 SER A N 1
ATOM 1678 C CA . SER A 1 86 ? 14.722 8.846 8.588 1.00 22.22 85 SER A CA 1
ATOM 1679 C C . SER A 1 86 ? 13.485 9.680 8.881 1.00 23.39 85 SER A C 1
ATOM 1680 O O . SER A 1 86 ? 12.344 9.215 8.827 1.00 24.13 85 SER A O 1
ATOM 1688 N N . GLY A 1 87 ? 13.801 10.939 9.153 1.00 27.78 86 GLY A N 1
ATOM 1689 C CA . GLY A 1 87 ? 12.875 12.027 9.347 1.00 32.20 86 GLY A CA 1
ATOM 1690 C C . GLY A 1 87 ? 12.432 12.396 10.732 1.00 34.89 86 GLY A C 1
ATOM 1691 O O . GLY A 1 87 ? 12.313 11.642 11.626 1.00 37.51 86 GLY A O 1
ATOM 1695 N N . LYS A 1 88 ? 12.223 13.681 10.892 1.00 36.43 87 LYS A N 1
ATOM 1696 C CA . LYS A 1 88 ? 11.636 14.142 12.133 1.00 36.46 87 LYS A CA 1
ATOM 1697 C C . LYS A 1 88 ? 10.129 14.116 11.949 1.00 29.37 87 LYS A C 1
ATOM 1698 O O . LYS A 1 88 ? 9.624 14.525 10.898 1.00 33.15 87 LYS A O 1
ATOM 1717 N N . TYR A 1 89 ? 9.420 13.596 12.941 1.00 25.32 88 TYR A N 1
ATOM 1718 C CA . TYR A 1 89 ? 7.973 13.630 12.885 1.00 23.93 88 TYR A CA 1
ATOM 1719 C C . TYR A 1 89 ? 7.521 15.068 12.602 1.00 25.16 88 TYR A C 1
ATOM 1720 O O . TYR A 1 89 ? 8.020 16.009 13.239 1.00 29.33 88 TYR A O 1
ATOM 1738 N N . PRO A 1 90 ? 6.560 15.290 11.781 1.00 26.31 89 PRO A N 1
ATOM 1739 C CA . PRO A 1 90 ? 5.809 14.353 11.014 1.00 25.89 89 PRO A CA 1
ATOM 1740 C C . PRO A 1 90 ? 6.420 13.970 9.691 1.00 27.69 89 PRO A C 1
ATOM 1741 O O . PRO A 1 90 ? 5.732 13.353 9.029 1.00 30.17 89 PRO A O 1
ATOM 1752 N N . GLN A 1 91 ? 7.661 14.256 9.395 1.00 27.70 90 GLN A N 1
ATOM 1753 C CA . GLN A 1 91 ? 8.208 13.876 8.107 1.00 29.23 90 GLN A CA 1
ATOM 1754 C C . GLN A 1 91 ? 8.863 12.464 8.164 1.00 24.42 90 GLN A C 1
ATOM 1755 O O . GLN A 1 91 ? 9.970 12.333 7.848 1.00 26.95 90 GLN A O 1
ATOM 1769 N N . CYS A 1 92 ? 8.101 11.418 8.494 1.00 21.54 91 CYS A N 1
ATOM 1770 C CA . CYS A 1 92 ? 8.635 10.055 8.693 1.00 18.39 91 CYS A CA 1
ATOM 1771 C C . CYS A 1 92 ? 8.835 9.288 7.389 1.00 18.92 91 CYS A C 1
ATOM 1772 O O . CYS A 1 92 ? 7.949 9.194 6.613 1.00 22.53 91 CYS A O 1
ATOM 1779 N N . ARG A 1 93 ? 9.994 8.683 7.219 1.00 16.09 92 ARG A N 1
ATOM 1780 C CA . ARG A 1 93 ? 10.310 7.946 5.997 1.00 17.70 92 ARG A CA 1
ATOM 1781 C C . ARG A 1 93 ? 10.767 6.530 6.320 1.00 16.03 92 ARG A C 1
ATOM 1782 O O . ARG A 1 93 ? 11.437 6.302 7.332 1.00 15.43 92 ARG A O 1
ATOM 1803 N N . TYR A 1 94 ? 10.378 5.576 5.458 1.00 14.76 93 TYR A N 1
ATOM 1804 C CA . TYR A 1 94 ? 10.510 4.155 5.721 1.00 14.16 93 TYR A CA 1
ATOM 1805 C C . TYR A 1 94 ? 11.131 3.405 4.551 1.00 15.73 93 TYR A C 1
ATOM 1806 O O . TYR A 1 94 ? 11.013 3.816 3.396 1.00 18.23 93 TYR A O 1
ATOM 1824 N N . SER A 1 95 ? 11.778 2.287 4.867 1.00 15.47 94 SER A N 1
ATOM 1825 C CA . SER A 1 95 ? 12.090 1.251 3.896 1.00 16.53 94 SER A CA 1
ATOM 1826 C C . SER A 1 95 ? 11.047 0.149 3.991 1.00 15.01 94 SER A C 1
ATOM 1827 O O . SER A 1 95 ? 10.455 -0.067 5.044 1.00 16.06 94 SER A O 1
ATOM 1835 N N . ALA A 1 96 ? 10.837 -0.538 2.892 1.00 15.66 95 ALA A N 1
ATOM 1836 C CA . ALA A 1 96 ? 9.877 -1.620 2.814 1.00 15.42 95 ALA A CA 1
ATOM 1837 C C . ALA A 1 96 ? 10.618 -2.918 2.543 1.00 17.00 95 ALA A C 1
ATOM 1838 O O . ALA A 1 96 ? 11.570 -2.958 1.752 1.00 21.28 95 ALA A O 1
ATOM 1845 N N . ALA A 1 97 ? 10.151 -4.001 3.134 1.00 14.44 96 ALA A N 1
ATOM 1846 C CA . ALA A 1 97 ? 10.648 -5.334 2.792 1.00 16.64 96 ALA A CA 1
ATOM 1847 C C . ALA A 1 97 ? 9.447 -6.267 2.745 1.00 14.64 96 ALA A C 1
ATOM 1848 O O . ALA A 1 97 ? 8.697 -6.381 3.719 1.00 18.31 96 ALA A O 1
ATOM 1855 N N . ALA A 1 98 ? 9.240 -6.938 1.639 1.00 13.74 97 ALA A N 1
ATOM 1856 C CA . ALA A 1 98 ? 8.210 -7.937 1.529 1.00 12.18 97 ALA A CA 1
ATOM 1857 C C . ALA A 1 98 ? 8.601 -9.192 2.267 1.00 11.90 97 ALA A C 1
ATOM 1858 O O . ALA A 1 98 ? 9.775 -9.592 2.296 1.00 12.84 97 ALA A O 1
ATOM 1865 N N . GLN A 1 99 ? 7.580 -9.867 2.795 1.00 12.10 98 GLN A N 1
A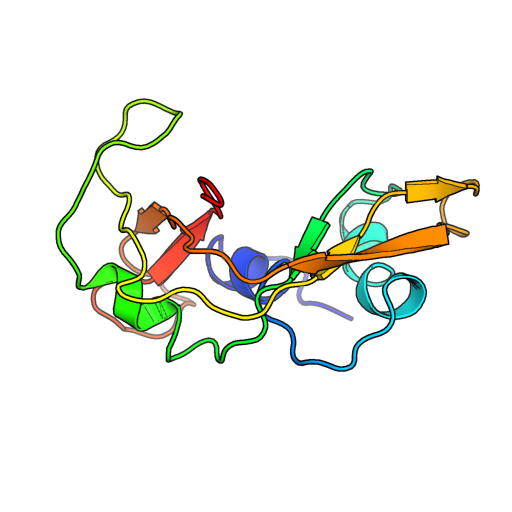TOM 1866 C CA . GLN A 1 99 ? 7.775 -11.138 3.436 1.00 13.94 98 GLN A CA 1
ATOM 1867 C C . GLN A 1 99 ? 6.600 -12.026 3.074 1.00 12.55 98 GLN A C 1
ATOM 1868 O O . GLN A 1 99 ? 5.546 -11.561 2.638 1.00 12.83 98 GLN A O 1
ATOM 1882 N N . TYR A 1 100 ? 6.784 -13.307 3.272 1.00 12.12 99 TYR A N 1
ATOM 1883 C CA . TYR A 1 100 ? 5.710 -14.288 3.069 1.00 12.51 99 TYR A CA 1
ATOM 1884 C C . TYR A 1 100 ? 5.808 -15.239 4.254 1.00 12.78 99 TYR A C 1
ATOM 1885 O O . TYR A 1 100 ? 6.672 -16.112 4.271 1.00 14.52 99 TYR A O 1
ATOM 1903 N N A LYS A 1 101 ? 4.962 -15.019 5.267 0.56 12.14 100 LYS A N 1
ATOM 1904 N N B LYS A 1 101 ? 4.941 -15.047 5.245 0.44 11.61 100 LYS A N 1
ATOM 1905 C CA A LYS A 1 101 ? 5.134 -15.634 6.573 0.56 11.34 100 LYS A CA 1
ATOM 1906 C CA B LYS A 1 101 ? 5.117 -15.697 6.528 0.44 12.63 100 LYS A CA 1
ATOM 1907 C C A LYS A 1 101 ? 3.781 -15.979 7.180 0.56 11.03 100 LYS A C 1
ATOM 1908 C C B LYS A 1 101 ? 3.770 -16.006 7.157 0.44 11.01 100 LYS A C 1
ATOM 1909 O O A LYS A 1 101 ? 2.754 -15.370 6.856 0.56 11.37 100 LYS A O 1
ATOM 1910 O O B LYS A 1 101 ? 2.739 -15.406 6.820 0.44 11.18 100 LYS A O 1
ATOM 1947 N N . PHE A 1 102 ? 3.803 -16.952 8.087 1.00 11.19 101 PHE A N 1
ATOM 1948 C CA . PHE A 1 102 ? 2.659 -17.172 8.962 1.00 10.49 101 PHE A CA 1
ATOM 1949 C C . PHE A 1 102 ? 2.612 -16.036 9.988 1.00 9.42 101 PHE A C 1
ATOM 1950 O O . PHE A 1 102 ? 3.606 -15.341 10.245 1.00 10.44 101 PHE A O 1
ATOM 1967 N N . PHE A 1 103 ? 1.446 -15.866 10.599 1.00 9.74 102 PHE A N 1
ATOM 1968 C CA . PHE A 1 103 ? 1.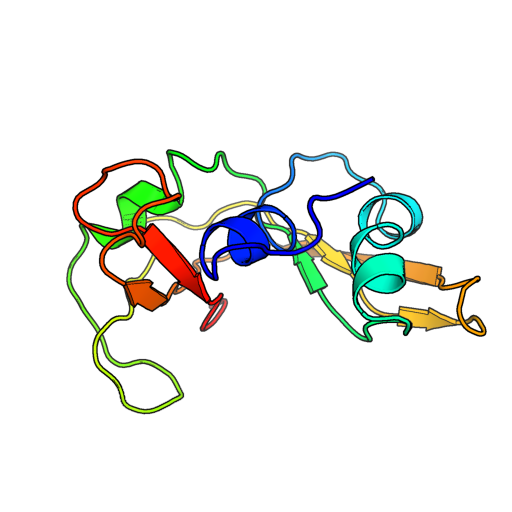308 -14.895 11.672 1.00 9.36 102 PHE A CA 1
ATOM 1969 C C . PHE A 1 103 ? 0.476 -15.499 12.794 1.00 8.88 102 PHE A C 1
ATOM 1970 O O . PHE A 1 103 ? -0.266 -16.475 12.605 1.00 9.37 102 PHE A O 1
ATOM 1987 N N . ILE A 1 104 ? 0.614 -14.891 13.965 1.00 8.44 103 ILE A N 1
ATOM 1988 C CA . ILE A 1 104 ? -0.156 -15.231 15.147 1.00 8.09 103 ILE A CA 1
ATOM 1989 C C . ILE A 1 104 ? -0.834 -13.958 15.608 1.00 7.80 103 ILE A C 1
ATOM 1990 O O . ILE A 1 104 ? -0.162 -12.941 15.807 1.00 8.20 103 ILE A O 1
ATOM 2006 N N . VAL A 1 105 ? -2.162 -14.014 15.761 1.00 8.02 104 VAL A N 1
ATOM 2007 C CA . VAL A 1 105 ? -2.942 -12.908 16.307 1.00 8.01 104 VAL A CA 1
ATOM 2008 C C . VAL A 1 105 ? -3.535 -13.288 17.654 1.00 8.17 104 VAL A C 1
ATOM 2009 O O . VAL A 1 105 ? -3.936 -14.431 17.869 1.00 9.14 104 VAL A O 1
ATOM 2022 N N . ALA A 1 106 ? -3.601 -12.303 18.543 1.00 7.91 105 ALA A N 1
ATOM 2023 C CA . ALA A 1 106 ? -4.426 -12.415 19.733 1.00 8.55 105 ALA A CA 1
ATOM 2024 C C . ALA A 1 106 ? -5.830 -11.993 19.358 1.00 8.78 105 ALA A C 1
ATOM 2025 O O . ALA A 1 106 ? -6.009 -11.001 18.632 1.00 9.68 105 ALA A O 1
ATOM 2032 N N . CYS A 1 107 ? -6.825 -12.717 19.874 1.00 8.98 106 CYS A N 1
ATOM 2033 C CA . CYS A 1 107 ? -8.221 -12.389 19.610 1.00 9.12 106 CYS A CA 1
ATOM 2034 C C . CYS A 1 107 ? -9.004 -12.309 20.906 1.00 9.82 106 CYS A C 1
ATOM 2035 O O . CYS A 1 107 ? -8.758 -13.085 21.836 1.00 11.11 106 CYS A O 1
ATOM 2042 N N . ASP A 1 108 ? -9.969 -11.388 20.935 1.00 10.82 107 ASP A N 1
ATOM 2043 C CA . ASP A 1 108 ? -10.830 -11.156 22.084 1.00 12.15 107 ASP A CA 1
ATOM 2044 C C . ASP A 1 108 ? -12.277 -11.211 21.603 1.00 10.92 107 ASP A C 1
ATOM 2045 O O . ASP A 1 108 ? -12.566 -10.973 20.432 1.00 10.33 107 ASP A O 1
ATOM 2054 N N . PRO A 1 109 ? -13.234 -11.432 22.500 1.00 12.35 108 PRO A N 1
ATOM 2055 C CA . PRO A 1 109 ? -14.624 -11.183 22.123 1.00 12.08 108 PRO A CA 1
ATOM 2056 C C . PRO A 1 109 ? -14.788 -9.751 21.660 1.00 11.68 108 PRO A C 1
ATOM 2057 O O . PRO A 1 109 ? -14.118 -8.832 22.167 1.00 11.91 108 PRO A O 1
ATOM 2068 N N . PRO A 1 110 ? -15.681 -9.508 20.725 1.00 11.55 109 PRO A N 1
ATOM 2069 C CA . PRO A 1 110 ? -15.846 -8.138 20.245 1.00 10.81 109 PRO A CA 1
ATOM 2070 C C . PRO A 1 110 ? -16.345 -7.221 21.334 1.00 10.47 109 PRO A C 1
ATOM 2071 O O . PRO A 1 110 ? -17.159 -7.591 22.171 1.00 13.23 109 PRO A O 1
ATOM 2082 N N . GLN A 1 111 ? -15.898 -5.970 21.217 1.00 10.68 110 GLN A N 1
ATOM 2083 C CA . GLN A 1 111 ? -16.468 -4.901 22.021 1.00 11.41 110 GLN A CA 1
ATOM 2084 C C . GLN A 1 111 ? -17.811 -4.525 21.342 1.00 11.28 110 GLN A C 1
ATOM 2085 O O . GLN A 1 111 ? -18.124 -4.949 20.246 1.00 11.58 110 GLN A O 1
ATOM 2099 N N . LYS A 1 112 ? -18.598 -3.686 22.025 1.00 13.72 111 LYS A N 1
ATOM 2100 C CA . LYS A 1 112 ? -19.907 -3.368 21.462 1.00 14.43 111 LYS A CA 1
ATOM 2101 C C . LYS A 1 112 ? -19.812 -2.739 20.087 1.00 15.39 111 LYS A C 1
ATOM 2102 O O . LYS A 1 112 ? -20.680 -2.973 19.229 1.00 16.74 111 LYS A O 1
ATOM 2121 N N . SER A 1 113 ? -18.775 -1.945 19.852 1.00 13.72 112 SER A N 1
ATOM 2122 C CA A SER A 1 113 ? -18.715 -1.251 18.579 0.21 15.15 112 SER A CA 1
ATOM 2123 C CA B SER A 1 113 ? -18.616 -1.210 18.615 0.79 14.37 112 SER A CA 1
ATOM 2124 C C . SER A 1 113 ? -17.971 -2.035 17.504 1.00 14.12 112 SE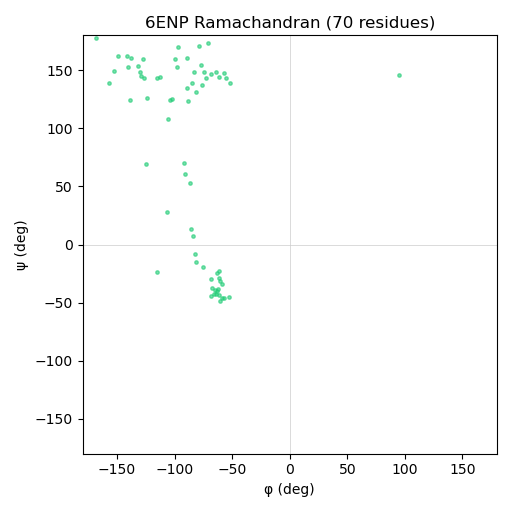R A C 1
ATOM 2125 O O . SER A 1 113 ? -17.778 -1.513 16.414 1.00 18.06 112 SER A O 1
ATOM 2140 N N . ASP A 1 114 ? -17.589 -3.265 17.763 1.00 11.48 113 ASP A N 1
ATOM 2141 C CA . ASP A 1 114 ? -16.928 -4.135 16.798 1.00 10.67 113 ASP A CA 1
ATOM 2142 C C . ASP A 1 114 ? -17.944 -4.928 15.998 1.00 11.30 113 ASP A C 1
ATOM 2143 O O . ASP A 1 114 ? -19.084 -5.109 16.427 1.00 12.26 113 ASP A O 1
ATOM 2152 N N . PRO A 1 115 ? -17.557 -5.458 14.839 1.00 11.44 114 PRO A N 1
ATOM 2153 C CA . PRO A 1 115 ? -18.436 -6.364 14.140 1.00 12.65 114 PRO A CA 1
ATOM 2154 C C . PRO A 1 115 ? -18.693 -7.573 15.023 1.00 11.36 114 PRO A C 1
ATOM 2155 O O . PRO A 1 115 ? -17.783 -8.082 15.714 1.00 11.91 114 PRO A O 1
ATOM 2166 N N . PRO A 1 116 ? -19.893 -8.119 14.982 1.00 11.75 115 PRO A N 1
ATOM 2167 C CA . PRO A 1 116 ? -20.306 -9.111 15.983 1.00 12.04 115 PRO A CA 1
ATOM 2168 C C . PRO A 1 116 ? -19.921 -10.569 15.635 1.00 11.58 115 PRO A C 1
ATOM 2169 O O . PRO A 1 116 ? -20.732 -11.510 15.685 1.00 12.52 115 PRO A O 1
ATOM 2180 N N . TYR A 1 117 ? -18.640 -10.793 15.340 1.00 11.81 116 TYR A N 1
ATOM 2181 C CA . TYR A 1 117 ? -18.120 -12.149 15.247 1.00 11.46 116 TYR A CA 1
ATOM 2182 C C . TYR A 1 117 ? -18.059 -12.756 16.641 1.00 11.41 116 TYR A C 1
ATOM 2183 O O . TYR A 1 117 ? -18.252 -12.068 17.625 1.00 12.96 116 TYR A O 1
ATOM 2201 N N . LYS A 1 118 ? -17.734 -14.053 16.730 1.00 11.59 117 LYS A N 1
ATOM 2202 C CA . LYS A 1 118 ? -17.452 -14.644 18.041 1.00 12.73 117 LYS A CA 1
ATOM 2203 C C . LYS A 1 118 ? -16.213 -14.017 18.678 1.00 11.48 117 LYS A C 1
ATOM 2204 O O . LYS A 1 118 ? -16.180 -13.753 19.889 1.00 12.30 117 LYS A O 1
ATOM 2223 N N . LEU A 1 119 ? -15.168 -13.815 17.874 1.00 10.81 118 LEU A N 1
ATOM 2224 C CA . LEU A 1 119 ? -13.905 -13.252 18.302 1.00 9.79 118 LEU A CA 1
ATOM 2225 C C . LEU A 1 119 ? -13.397 -12.304 17.214 1.00 9.66 118 LEU A C 1
ATOM 2226 O O . LEU A 1 119 ? -13.685 -12.505 16.035 1.00 10.93 118 LEU A O 1
ATOM 2242 N N . VAL A 1 120 ? -12.611 -11.310 17.627 1.00 9.45 119 VAL A N 1
ATOM 2243 C CA . VAL A 1 120 ? -11.972 -10.394 16.691 1.00 8.54 119 VAL A CA 1
ATOM 2244 C C . VAL A 1 120 ? -10.495 -10.277 17.005 1.00 8.72 119 VAL A C 1
ATOM 2245 O O . VAL A 1 120 ? -10.089 -10.370 18.166 1.00 8.89 119 VAL A O 1
ATOM 2258 N N . PRO A 1 121 ? -9.664 -10.053 15.982 1.00 8.53 120 PRO A N 1
ATOM 2259 C CA . PRO A 1 121 ? -8.226 -9.906 16.218 1.00 8.69 120 PRO A CA 1
ATOM 2260 C C . PRO A 1 121 ? -7.914 -8.535 16.799 1.00 8.66 120 PRO A C 1
ATOM 2261 O O . PRO A 1 121 ? -8.451 -7.521 16.351 1.00 9.39 120 PRO A O 1
ATOM 2272 N N . VAL A 1 122 ? -7.029 -8.521 17.799 1.00 9.10 121 VAL A N 1
ATOM 2273 C CA . VAL A 1 122 ? -6.718 -7.307 18.546 1.00 9.57 121 VAL A CA 1
ATOM 2274 C C . VAL A 1 122 ? -5.223 -7.001 18.603 1.00 10.25 121 VAL A C 1
ATOM 2275 O O . VAL A 1 122 ? -4.844 -5.874 18.970 1.00 12.02 121 VAL A O 1
ATOM 2288 N N A HIS A 1 123 ? -4.356 -7.949 18.249 0.56 8.97 122 HIS A N 1
ATOM 2289 N N B HIS A 1 123 ? -4.350 -7.965 18.310 0.44 9.67 122 HIS A N 1
ATOM 2290 C CA A HIS A 1 123 ? -2.911 -7.741 18.398 0.56 8.95 122 HIS A CA 1
ATOM 2291 C CA B HIS A 1 123 ? -2.915 -7.720 18.268 0.44 10.31 122 HIS A CA 1
ATOM 2292 C C A HIS A 1 123 ? -2.163 -8.698 17.471 0.56 9.47 122 HIS A C 1
ATOM 2293 C C B HIS A 1 123 ? -2.256 -8.665 17.295 0.44 9.78 122 HIS A C 1
ATOM 2294 O O A HIS A 1 123 ? -2.501 -9.886 17.416 0.56 9.11 122 HIS A O 1
ATOM 2295 O O B HIS A 1 123 ? -2.686 -9.805 17.101 0.44 8.94 122 HIS A O 1
ATOM 2322 N N . LEU A 1 124 ? -1.168 -8.181 16.729 1.00 9.37 123 LEU A N 1
ATOM 2323 C CA . LEU A 1 124 ? -0.255 -9.014 15.954 1.00 9.28 123 LEU A CA 1
ATOM 2324 C C . LEU A 1 124 ? 0.823 -9.495 16.917 1.00 10.11 123 LEU A C 1
ATOM 2325 O O . LEU A 1 124 ? 1.742 -8.767 17.271 1.00 14.10 123 LEU A O 1
ATOM 2342 N N A ASP A 1 125 ? 0.663 -10.730 17.385 0.67 8.78 124 ASP A N 1
ATOM 2343 N N B ASP A 1 125 ? 0.717 -10.741 17.333 0.33 9.21 124 ASP A N 1
ATOM 2344 C CA A ASP A 1 125 ? 1.576 -11.315 18.363 0.67 9.95 124 ASP A CA 1
ATOM 2345 C CA B ASP A 1 125 ? 1.663 -11.178 18.335 0.33 10.31 124 ASP A CA 1
ATOM 2346 C C A ASP A 1 125 ? 2.929 -11.614 17.736 0.67 10.10 124 ASP A C 1
ATOM 2347 C C B ASP A 1 125 ? 2.973 -11.663 17.759 0.33 10.46 124 ASP A C 1
ATOM 2348 O O A ASP A 1 125 ? 3.967 -11.185 18.255 0.67 12.05 124 ASP A O 1
ATOM 2349 O O B ASP A 1 125 ? 4.019 -11.475 18.389 0.33 12.42 124 ASP A O 1
ATOM 2366 N N . SER A 1 126 ? 2.932 -12.339 16.621 1.00 9.12 125 SER A N 1
ATOM 2367 C CA . SER A 1 126 ? 4.167 -12.815 16.018 1.00 10.31 125 SER A CA 1
ATOM 2368 C C . SER A 1 126 ? 4.015 -12.969 14.524 1.00 9.64 125 SER A C 1
ATOM 2369 O O . SER A 1 126 ? 2.914 -13.192 13.987 1.00 9.10 125 SER A O 1
ATOM 2377 N N A ILE A 1 127 ? 5.157 -12.894 13.840 0.69 10.12 126 ILE A N 1
ATOM 2378 N N B ILE A 1 127 ? 5.183 -12.970 13.893 0.31 10.24 126 ILE A N 1
ATOM 2379 C CA A ILE A 1 127 ? 5.300 -13.416 12.493 0.69 9.91 126 ILE A CA 1
ATOM 2380 C CA B ILE A 1 127 ? 5.389 -13.345 12.522 0.31 10.78 126 ILE A CA 1
ATOM 2381 C C A ILE A 1 127 ? 6.379 -14.485 12.538 0.69 10.88 126 ILE A C 1
ATOM 2382 C C B ILE A 1 127 ? 6.366 -14.514 12.553 0.31 12.90 126 ILE A C 1
ATOM 2383 O O A ILE A 1 127 ? 7.365 -14.350 13.281 0.69 12.35 126 ILE A O 1
ATOM 2384 O O B ILE A 1 127 ? 7.245 -14.560 13.420 0.31 13.78 126 ILE A O 1
ATOM 2415 N N A LEU A 1 128 ? 6.155 -15.568 11.787 0.79 10.30 127 LEU A N 1
ATOM 2416 C CA A LEU A 1 128 ? 7.024 -16.756 11.859 0.79 11.70 127 LEU A CA 1
ATOM 2417 C C A LEU A 1 128 ? 7.011 -17.621 10.612 0.7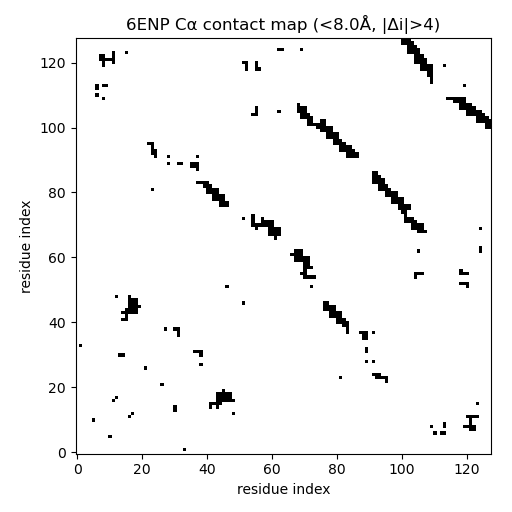9 14.29 127 LEU A C 1
ATOM 2418 O O A LEU A 1 128 ? 6.181 -17.369 9.728 0.79 15.27 127 LEU A O 1
#

Sequence (128 aa):
MWPKRLTKKAHWFEIQQHIIQQPPSSPPLLQQCNRAMSSGINNYTQQHCKKHQNTFLHDSFQNNVAAVCDLLLSSIVCKKNRRRHNCHQQSSKPPVVNMMTDCRRRLTSGKYPQCRYSAAAQYKKFFIVACDPPQKSSDPPYKLVPVHHLDDSIIL

GO terms:
  GO:0005576 extracellular region (C, TAS)
  GO:0004540 RNA nuclease activity (F, TAS)
  GO:0006401 RNA catabolic process (P, TAS)
  GO:0006952 defense response (P, TAS)
  GO:0005576 extracellular region (C, IDA)
  GO:0031410 cytoplasmic vesicle (C, IDA)
  GO:0045087 innate immune response (P, IDA)
  GO:0004540 RNA nuclease activity (F, IDA)
  GO:0019731 antibacterial humoral response (P, IDA)
  GO:0050829 defense response to Gram-negative bacterium (P, IDA)
  GO:0050830 defense response to Gram-positive bacterium (P, IDA)
  GO:0051607 defense response to virus (P, IDA)
  GO:0061844 antimicrobial humoral immune response mediated by antimicrobial peptide (P, IDA)

B-factor: mean 20.34, std 10.62, range [7.8, 74.44]

InterPro domains:
  IPR001427 Pancreatic ribonuclease [PR00794] (46-65)
  IPR001427 Pancreatic ribonuclease [PR00794] (66-85)
  IPR001427 Pancreatic ribonuclease [PR00794] (91-109)
  IPR001427 Pancreatic ribonuclease [PR00794] (112-134)
  IPR001427 Pancreatic ribonuclease [PTHR11437] (3-149)
  IPR023411 Ribonuclease A, active site [PS00127] (60-66)
  IPR023412 Ribonuclease A-domain [PF00074] (29-147)
  IPR023412 Ribonuclease A-domain [SM00092] (27-150)
  IPR036816 Ribonuclease A-like domain superfamily [G3DSA:3.10.130.10] (23-150)
  IPR036816 Ribonuclease A-like domain superfamily [SSF54076] (24-149)

Radius of gyration: 14.63 Å; Cα contacts (8 Å, |Δi|>4): 307; chains: 1; bounding box: 35×38×32 Å

CATH classification: 3.10.130.10